Protein AF-A0A1B7P3Y1-F1 (afdb_monomer_lite)

InterPro domains:
  IPR005645 Serine hydrolase domain [PF03959] (31-115)
  IPR029058 Alpha/Beta hydrolase fold [G3DSA:3.40.50.1820] (15-129)
  IPR029058 Alpha/Beta hydrolase fold [SSF53474] (32-112)
  IPR050593 Lovastatin nonaketide synthase thioesterase [PTHR48070] (32-126)

Radius of gyration: 25.92 Å; chains: 1; bounding box: 37×66×107 Å

Foldseek 3Di:
DDDDDDDDDPPDDPPPPPLQADDDDPVCPPPDDDDDLAEEAELDFQDDDNRRCCVQVVQQAAHHYQYEYEPAAPPRDPVRSVVNCVSHPDRCVVVVSYHYDPDYRDDDPDPVVVVSVVVVVVVSVVVVVVVVCVPDHPDPPVPPPDDD

Organism: NCBI:txid1955775

Sequence (148 aa):
MPSSDSGTAVNVGALEPEVTGIPFPTSFKNLTHPPFKFAICYSGFIAPGVRYRAFYERPRIQTPVLHVLGSLDAIVEEERSRVLIGACEGNAEKEGKVIWHPGGHFLPSQRPYLDGAIRFVKECLERVGKSSRNGPVEEKVEDMEMPF

pLDDT: mean 82.13, std 18.96, range [37.16, 97.94]

Secondary structure (DSSP, 8-state):
---------------------PPPPGGGTT---PPPS-EEEES--PPSSGGGGGGTSSS-B-S-EEEEEETT-SSS-HHHHHHHHHHBSS-TTTTT-EEEES-SSS---SHHHHHHHHHHHHHHHHHHHHHHHTSS----GGG-----

Structure (mmCIF, N/CA/C/O backbone):
data_AF-A0A1B7P3Y1-F1
#
_entry.id   AF-A0A1B7P3Y1-F1
#
loop_
_atom_site.group_PDB
_atom_site.id
_atom_site.type_symbol
_atom_site.label_atom_id
_atom_site.label_alt_id
_atom_site.label_comp_id
_atom_site.label_asym_id
_atom_site.label_entity_id
_atom_site.label_seq_id
_atom_site.pdbx_PDB_ins_code
_atom_site.Cartn_x
_atom_site.Cartn_y
_atom_site.Cartn_z
_atom_site.occupancy
_atom_site.B_iso_or_equiv
_atom_site.auth_seq_id
_atom_site.auth_comp_id
_atom_site.auth_asym_id
_atom_site.auth_atom_id
_atom_site.pdbx_PDB_model_num
ATOM 1 N N . MET A 1 1 ? -7.759 -54.801 -55.439 1.00 42.56 1 MET A N 1
ATOM 2 C CA . MET A 1 1 ? -6.780 -54.247 -54.482 1.00 42.56 1 MET A CA 1
ATOM 3 C C . MET A 1 1 ? -7.514 -53.222 -53.630 1.00 42.56 1 MET A C 1
ATOM 5 O O . MET A 1 1 ? -7.829 -52.164 -54.159 1.00 42.56 1 MET A O 1
ATOM 9 N N . PRO A 1 2 ? -7.913 -53.559 -52.394 1.00 41.94 2 PRO A N 1
ATOM 10 C CA . PRO A 1 2 ? -8.583 -52.629 -51.497 1.00 41.94 2 PRO A CA 1
ATOM 11 C C . PRO A 1 2 ? -7.523 -51.821 -50.740 1.00 41.94 2 PRO A C 1
ATOM 13 O O . PRO A 1 2 ? -6.667 -52.400 -50.078 1.00 41.94 2 PRO A O 1
ATOM 16 N N . SER A 1 3 ? -7.560 -50.497 -50.841 1.00 47.16 3 SER A N 1
ATOM 17 C CA . SER A 1 3 ? -6.806 -49.616 -49.950 1.00 47.16 3 SER A CA 1
ATOM 18 C C . SER A 1 3 ? -7.733 -49.176 -48.824 1.00 47.16 3 SER A C 1
ATOM 20 O O . SER A 1 3 ? -8.593 -48.313 -48.997 1.00 47.16 3 SER A O 1
ATOM 22 N N . SER A 1 4 ? -7.572 -49.854 -47.694 1.00 50.41 4 SER A N 1
ATOM 23 C CA . SER A 1 4 ? -7.981 -49.417 -46.369 1.00 50.41 4 SER A CA 1
ATOM 24 C C . SER A 1 4 ? -7.369 -48.058 -46.046 1.00 50.41 4 SER A C 1
ATOM 26 O O . SER A 1 4 ? -6.150 -47.926 -46.134 1.00 50.41 4 SER A O 1
ATOM 28 N N . ASP A 1 5 ? -8.175 -47.113 -45.572 1.00 44.72 5 ASP A N 1
ATOM 29 C CA . ASP A 1 5 ? -7.672 -46.196 -44.555 1.00 44.72 5 ASP A CA 1
ATOM 30 C C . ASP A 1 5 ? -8.778 -45.842 -43.556 1.00 44.72 5 ASP A C 1
ATOM 32 O O . ASP A 1 5 ? -9.700 -45.068 -43.811 1.00 44.72 5 ASP A O 1
ATOM 36 N N . SER A 1 6 ? -8.712 -46.528 -42.420 1.00 48.53 6 SER A N 1
ATOM 37 C CA . SER A 1 6 ? -9.434 -46.221 -41.196 1.00 48.53 6 SER A CA 1
ATOM 38 C C . SER A 1 6 ? -8.594 -45.216 -40.409 1.00 48.53 6 SER A C 1
ATOM 40 O O . SER A 1 6 ? -7.599 -45.599 -39.798 1.00 48.53 6 SER A O 1
ATOM 42 N N . GLY A 1 7 ? -8.991 -43.943 -40.419 1.00 37.16 7 GLY A N 1
ATOM 43 C CA . GLY A 1 7 ? -8.274 -42.854 -39.752 1.00 37.16 7 GLY A CA 1
ATOM 44 C C . GLY A 1 7 ? -9.152 -42.083 -38.770 1.00 37.16 7 GLY A C 1
ATOM 45 O O . GLY A 1 7 ? -9.694 -41.038 -39.101 1.00 37.16 7 GLY A O 1
ATOM 46 N N . THR A 1 8 ? -9.309 -42.659 -37.581 1.00 41.12 8 THR A N 1
ATOM 47 C CA . THR A 1 8 ? -9.456 -42.048 -36.247 1.00 41.12 8 THR A CA 1
ATOM 48 C C . THR A 1 8 ? -9.943 -40.592 -36.139 1.00 41.12 8 THR A C 1
ATOM 50 O O . THR A 1 8 ? -9.209 -39.639 -36.392 1.00 41.12 8 THR A O 1
ATOM 53 N N . ALA A 1 9 ? -11.146 -40.426 -35.579 1.00 45.50 9 ALA A N 1
ATOM 54 C CA . ALA A 1 9 ? -11.597 -39.179 -34.970 1.00 45.50 9 ALA A CA 1
ATOM 55 C C . ALA A 1 9 ? -10.711 -38.829 -33.758 1.00 45.50 9 ALA A C 1
ATOM 57 O O . ALA A 1 9 ? -10.771 -39.488 -32.719 1.00 45.50 9 ALA A O 1
ATOM 58 N N . VAL A 1 10 ? -9.896 -37.782 -33.878 1.00 41.00 10 VAL A N 1
ATOM 59 C CA . VAL A 1 10 ? -9.217 -37.158 -32.735 1.00 41.00 10 VAL A CA 1
ATOM 60 C C . VAL A 1 10 ? -10.204 -36.252 -32.010 1.00 41.00 10 VAL A C 1
ATOM 62 O O . VAL A 1 10 ? -10.413 -35.096 -32.361 1.00 41.00 10 VAL A O 1
ATOM 65 N N . ASN A 1 11 ? -10.836 -36.815 -30.986 1.00 51.59 11 ASN A N 1
ATOM 66 C CA . ASN A 1 11 ? -11.577 -36.069 -29.984 1.00 51.59 11 ASN A CA 1
ATOM 67 C C . ASN A 1 11 ? -10.593 -35.708 -28.863 1.00 51.59 11 ASN A C 1
ATOM 69 O O . ASN A 1 11 ? -10.367 -36.497 -27.950 1.00 51.59 11 ASN A O 1
ATOM 73 N N . VAL A 1 12 ? -9.936 -34.555 -28.978 1.00 48.75 12 VAL A N 1
ATOM 74 C CA . VAL A 1 12 ? -9.051 -34.015 -27.934 1.00 48.75 12 VAL A CA 1
ATOM 75 C C . VAL A 1 12 ? -9.223 -32.507 -27.866 1.00 48.75 12 VAL A C 1
ATOM 77 O O . VAL A 1 12 ? -8.440 -31.718 -28.378 1.00 48.75 12 VAL A O 1
ATOM 80 N N . GLY A 1 13 ? -10.303 -32.130 -27.201 1.00 38.19 13 GLY A N 1
ATOM 81 C CA . GLY A 1 13 ? -10.434 -30.856 -26.523 1.00 38.19 13 GLY A CA 1
ATOM 82 C C . GLY A 1 13 ? -11.013 -31.150 -25.152 1.00 38.19 13 GLY A C 1
ATOM 83 O O . GLY A 1 13 ? -12.161 -30.809 -24.887 1.00 38.19 13 GLY A O 1
ATOM 84 N N . ALA A 1 14 ? -10.264 -31.871 -24.310 1.00 45.38 14 ALA A N 1
ATOM 85 C CA . ALA A 1 14 ? -10.535 -31.828 -22.883 1.00 45.38 14 ALA A CA 1
ATOM 86 C C . ALA A 1 14 ? -10.429 -30.351 -22.503 1.00 45.38 14 ALA A C 1
ATOM 88 O O . ALA A 1 14 ? -9.347 -29.772 -22.574 1.00 45.38 14 ALA A O 1
ATOM 89 N N . LEU A 1 15 ? -11.578 -29.728 -22.241 1.00 48.47 15 LEU A N 1
ATOM 90 C CA . LEU A 1 15 ? -11.654 -28.395 -21.674 1.00 48.47 15 LEU A CA 1
ATOM 91 C C . LEU A 1 15 ? -10.836 -28.455 -20.387 1.00 48.47 15 LEU A C 1
ATOM 93 O O . LEU A 1 15 ? -11.277 -29.050 -19.402 1.00 48.47 15 LEU A O 1
ATOM 97 N N . GLU A 1 16 ? -9.618 -27.912 -20.439 1.00 50.66 16 GLU A N 1
ATOM 98 C CA . GLU A 1 16 ? -8.855 -27.536 -19.255 1.00 50.66 16 GLU A CA 1
ATOM 99 C C . GLU A 1 16 ? -9.860 -26.900 -18.292 1.00 50.66 16 GLU A C 1
ATOM 101 O O . GLU A 1 16 ? -10.604 -26.008 -18.723 1.00 50.66 16 GLU A O 1
ATOM 106 N N . PRO A 1 17 ? -9.984 -27.391 -17.047 1.00 54.56 17 PRO A N 1
ATOM 107 C CA . PRO A 1 17 ? -10.986 -26.866 -16.139 1.00 54.56 17 PRO A CA 1
ATOM 108 C C . PRO A 1 17 ? -10.736 -25.367 -16.033 1.00 54.56 17 PRO A C 1
ATOM 110 O O . PRO A 1 17 ? -9.652 -24.959 -15.611 1.00 54.56 17 PRO A O 1
ATOM 113 N N . GLU A 1 18 ? -11.704 -24.553 -16.470 1.00 60.28 18 GLU A N 1
ATOM 114 C CA . GLU A 1 18 ? -11.620 -23.106 -16.321 1.00 60.28 18 GLU A CA 1
ATOM 115 C C . GLU A 1 18 ? -11.296 -22.837 -14.854 1.00 60.28 18 GLU A C 1
ATOM 117 O O . GLU A 1 18 ? -12.076 -23.170 -13.963 1.00 60.28 18 GLU A O 1
ATOM 122 N N . VAL A 1 19 ? -10.089 -22.344 -14.572 1.00 59.81 19 VAL A N 1
ATOM 123 C CA . VAL A 1 19 ? -9.631 -22.194 -13.192 1.00 59.81 19 VAL A CA 1
ATOM 124 C C . VAL A 1 19 ? -10.421 -21.044 -12.570 1.00 59.81 19 VAL A C 1
ATOM 126 O O . VAL A 1 19 ? -10.047 -19.878 -12.688 1.00 59.81 19 VAL A O 1
ATOM 129 N N . THR A 1 20 ? -11.522 -21.373 -11.892 1.00 72.94 20 THR A N 1
ATOM 130 C CA . THR A 1 20 ? -12.504 -20.431 -11.328 1.00 72.94 20 THR A CA 1
ATOM 131 C C . THR A 1 20 ? -12.053 -19.754 -10.024 1.00 72.94 20 THR A C 1
ATOM 133 O O . THR A 1 20 ? -12.885 -19.381 -9.200 1.00 72.94 20 THR A O 1
ATOM 136 N N . GLY A 1 21 ? -10.749 -19.575 -9.795 1.00 82.69 21 GLY A N 1
ATOM 137 C CA . GLY A 1 21 ? -10.226 -19.011 -8.542 1.00 82.69 21 GLY A CA 1
ATOM 138 C C . GLY A 1 21 ? -9.548 -20.027 -7.626 1.00 82.69 21 GLY A C 1
ATOM 139 O O . GLY A 1 21 ? -9.539 -21.230 -7.880 1.00 82.69 21 GLY A O 1
ATOM 140 N N . ILE A 1 22 ? -8.955 -19.531 -6.540 1.00 87.50 22 ILE A N 1
ATOM 141 C CA . ILE A 1 22 ? -8.476 -20.373 -5.439 1.00 87.50 22 ILE A CA 1
ATOM 142 C C . ILE A 1 22 ? -9.673 -20.694 -4.527 1.00 87.50 22 ILE A C 1
ATOM 144 O O . ILE A 1 22 ? -10.295 -19.761 -4.015 1.00 87.50 22 ILE A O 1
ATOM 148 N N . PRO A 1 23 ? -10.021 -21.979 -4.313 1.00 88.00 23 PRO A N 1
ATOM 149 C CA . PRO A 1 23 ? -11.127 -22.343 -3.435 1.00 88.00 23 PRO A CA 1
ATOM 150 C C . PRO A 1 23 ? -10.806 -21.978 -1.983 1.00 88.00 23 PRO A C 1
ATOM 152 O O . PRO A 1 23 ? -9.650 -22.019 -1.557 1.00 88.00 23 PRO A O 1
ATOM 155 N N . PHE A 1 24 ? -11.841 -21.654 -1.207 1.00 86.81 24 PHE A N 1
ATOM 156 C CA . PHE A 1 24 ? -11.677 -21.320 0.205 1.00 86.81 24 PHE A CA 1
ATOM 157 C C . PHE A 1 24 ? -11.064 -22.509 0.979 1.00 86.81 24 PHE A C 1
ATOM 159 O O . PHE A 1 24 ? -11.647 -23.601 0.958 1.00 86.81 24 PHE A O 1
ATOM 166 N N . PRO A 1 25 ? -9.919 -22.333 1.670 1.00 90.19 25 PRO A N 1
ATOM 167 C CA . PRO A 1 25 ? -9.264 -23.421 2.391 1.00 90.19 25 PRO A CA 1
ATOM 168 C C . PRO A 1 25 ? -10.170 -24.019 3.469 1.00 90.19 25 PRO A C 1
ATOM 170 O O . PRO A 1 25 ? -10.725 -23.309 4.307 1.00 90.19 25 PRO A O 1
ATOM 173 N N . THR A 1 26 ? -10.295 -25.347 3.502 1.00 93.19 26 THR A N 1
ATOM 174 C CA . THR A 1 26 ? -11.116 -26.040 4.512 1.00 93.19 26 THR A CA 1
ATOM 175 C C . THR A 1 26 ? -10.626 -25.790 5.935 1.00 93.19 26 THR A C 1
ATOM 177 O O . THR A 1 26 ? -11.448 -25.697 6.844 1.00 93.19 26 THR A O 1
ATOM 180 N N . SER A 1 27 ? -9.317 -25.596 6.118 1.00 91.88 27 SER A N 1
ATOM 181 C CA . SER A 1 27 ? -8.695 -25.228 7.395 1.00 91.88 27 SER A CA 1
ATOM 182 C C . SER A 1 27 ? -9.189 -23.891 7.957 1.00 91.88 27 SER A C 1
ATOM 184 O O . SER A 1 27 ? -9.088 -23.674 9.160 1.00 91.88 27 SER A O 1
ATOM 186 N N . PHE A 1 28 ? -9.746 -23.002 7.127 1.00 89.88 28 PHE A N 1
ATOM 187 C CA . PHE A 1 28 ? -10.224 -21.684 7.555 1.00 89.88 28 PHE A CA 1
ATOM 188 C C . PHE A 1 28 ? -11.718 -21.666 7.900 1.00 89.88 28 PHE A C 1
ATOM 190 O O . PHE A 1 28 ? -12.202 -20.667 8.421 1.00 89.88 28 PHE A O 1
ATOM 197 N N . LYS A 1 29 ? -12.467 -22.755 7.658 1.00 89.75 29 LYS A N 1
ATOM 198 C CA . LYS A 1 29 ? -13.931 -22.786 7.867 1.00 89.75 29 LYS A CA 1
ATOM 199 C C . LYS A 1 29 ? -14.351 -22.502 9.309 1.00 89.75 29 LYS A C 1
ATOM 201 O O . LYS A 1 29 ? -15.393 -21.898 9.522 1.00 89.75 29 LYS A O 1
ATOM 206 N N . ASN A 1 30 ? -13.532 -22.923 10.269 1.00 91.44 30 ASN A N 1
ATOM 207 C CA . ASN A 1 30 ? -13.788 -22.748 11.700 1.00 91.44 30 ASN A CA 1
ATOM 208 C C . ASN A 1 30 ? -12.861 -21.696 12.330 1.00 91.44 30 ASN A C 1
ATOM 210 O O . ASN A 1 30 ? -12.775 -21.605 13.553 1.00 91.44 30 ASN A O 1
ATOM 214 N N . LEU A 1 31 ? -12.123 -20.939 11.510 1.00 90.00 31 LEU A N 1
ATOM 215 C CA . LEU A 1 31 ? -11.238 -19.891 11.993 1.00 90.00 31 LEU A CA 1
ATOM 216 C C . LEU A 1 31 ? -12.031 -18.591 12.130 1.00 90.00 31 LEU A C 1
ATOM 218 O O . LEU A 1 31 ? -12.353 -17.939 11.139 1.00 90.00 31 LEU A O 1
ATOM 222 N N . THR A 1 32 ? -12.303 -18.192 13.367 1.00 88.50 32 THR A N 1
ATOM 223 C CA . THR A 1 32 ? -12.904 -16.889 13.655 1.00 88.50 32 THR A CA 1
ATOM 224 C C . THR A 1 32 ? -11.791 -15.886 13.927 1.00 88.50 32 THR A C 1
ATOM 226 O O . THR A 1 32 ? -11.197 -15.885 15.002 1.00 88.50 32 THR A O 1
ATOM 229 N N . HIS A 1 33 ? -11.494 -15.031 12.950 1.00 86.00 33 HIS A N 1
ATOM 230 C CA . HIS A 1 33 ? -10.540 -13.934 13.099 1.00 86.00 33 HIS A CA 1
ATOM 231 C C . HIS A 1 33 ? -11.218 -12.608 12.715 1.00 86.00 33 HIS A C 1
ATOM 233 O O . HIS A 1 33 ? -11.842 -12.544 11.652 1.00 86.00 33 HIS A O 1
ATOM 239 N N . PRO A 1 34 ? -11.127 -11.549 13.542 1.00 90.19 34 PRO A N 1
ATOM 240 C CA . PRO A 1 34 ? -11.696 -10.249 13.196 1.00 90.19 34 PRO A CA 1
ATOM 241 C C . PRO A 1 34 ? -10.950 -9.614 12.006 1.00 90.19 34 PRO A C 1
ATOM 243 O O . PRO A 1 34 ? -9.794 -9.951 11.753 1.00 90.19 34 PRO A O 1
ATOM 246 N N . PRO A 1 35 ? -11.546 -8.666 11.267 1.00 90.88 35 PRO A N 1
ATOM 247 C CA . PRO A 1 35 ? -10.821 -7.938 10.229 1.00 90.88 35 PRO A CA 1
ATOM 248 C C . PRO A 1 35 ? -9.556 -7.258 10.773 1.00 90.88 35 PRO A C 1
ATOM 250 O O . PRO A 1 35 ? -9.536 -6.758 11.902 1.00 90.88 35 PRO A O 1
ATOM 253 N N . PHE 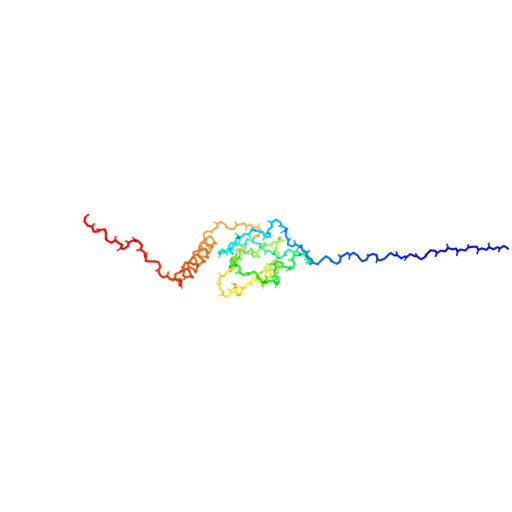A 1 36 ? -8.501 -7.195 9.958 1.00 94.00 36 PHE A N 1
ATOM 254 C CA . PHE A 1 36 ? -7.318 -6.413 10.310 1.00 94.00 36 PHE A CA 1
ATOM 255 C C . PHE A 1 36 ? -7.679 -4.935 10.457 1.00 94.00 36 PHE A C 1
ATOM 257 O O . PHE A 1 36 ? -8.456 -4.389 9.672 1.00 94.00 36 PHE A O 1
ATOM 264 N N . LYS A 1 37 ? -7.069 -4.279 11.449 1.00 94.81 37 LYS A N 1
ATOM 265 C CA . LYS A 1 37 ? -7.281 -2.849 11.716 1.00 94.81 37 LYS A CA 1
ATOM 266 C C . LYS A 1 37 ? -6.716 -1.967 10.600 1.00 94.81 37 LYS A C 1
ATOM 268 O O . LYS A 1 37 ? -7.282 -0.918 10.314 1.00 94.81 37 LYS A O 1
ATOM 273 N N . PHE A 1 38 ? -5.597 -2.382 10.007 1.00 96.56 38 PHE A N 1
ATOM 274 C CA . PHE A 1 38 ? -4.931 -1.705 8.900 1.00 96.56 38 PHE A CA 1
ATOM 275 C C . PHE A 1 38 ? -3.929 -2.646 8.212 1.00 96.56 38 PHE A C 1
ATOM 277 O O . PHE A 1 38 ? -3.573 -3.689 8.762 1.00 96.56 38 PHE A O 1
ATOM 284 N N . ALA A 1 39 ? -3.435 -2.237 7.046 1.00 97.31 39 ALA A N 1
ATOM 285 C CA . ALA A 1 39 ? -2.274 -2.806 6.374 1.00 97.31 39 ALA A CA 1
ATOM 286 C C . ALA A 1 39 ? -1.386 -1.685 5.808 1.00 97.31 39 ALA A C 1
ATOM 288 O O . ALA A 1 39 ? -1.872 -0.607 5.467 1.00 97.31 39 ALA A O 1
ATOM 289 N N . ILE A 1 40 ? -0.082 -1.937 5.701 1.00 97.38 40 ILE A N 1
ATOM 290 C CA . ILE A 1 40 ? 0.861 -1.057 5.000 1.00 97.38 40 ILE A CA 1
ATOM 291 C C . ILE A 1 40 ? 1.494 -1.875 3.881 1.00 97.38 40 ILE A C 1
ATOM 293 O O . ILE A 1 40 ? 2.114 -2.906 4.136 1.00 97.38 40 ILE A O 1
ATOM 297 N N . CYS A 1 41 ? 1.319 -1.422 2.646 1.00 96.69 41 CYS A N 1
ATOM 298 C CA . CYS A 1 41 ? 1.804 -2.088 1.447 1.00 96.69 41 CYS A CA 1
ATOM 299 C C . CYS A 1 41 ? 2.930 -1.265 0.819 1.00 96.69 41 CYS A C 1
ATOM 301 O O . CYS A 1 41 ? 2.682 -0.214 0.230 1.00 96.69 41 CYS A O 1
ATOM 303 N N . TYR A 1 42 ? 4.158 -1.770 0.920 1.00 96.69 42 TYR A N 1
ATOM 304 C CA . TYR A 1 42 ? 5.326 -1.230 0.223 1.00 96.69 42 TYR A CA 1
ATOM 305 C C . TYR A 1 42 ? 5.431 -1.874 -1.160 1.00 96.69 42 TYR A C 1
ATOM 307 O O . TYR A 1 42 ? 5.428 -3.102 -1.245 1.00 96.69 42 TYR A O 1
ATOM 315 N N . SER A 1 43 ? 5.483 -1.064 -2.221 1.00 95.62 43 SER A N 1
ATOM 316 C CA . SER A 1 43 ? 5.563 -1.526 -3.621 1.00 95.62 43 SER A CA 1
ATOM 317 C C . SER A 1 43 ? 4.560 -2.647 -3.962 1.00 95.62 43 SER A C 1
ATOM 319 O O . SER A 1 43 ? 4.887 -3.634 -4.622 1.00 95.62 43 SER A O 1
ATOM 321 N N . GLY A 1 44 ? 3.329 -2.534 -3.451 1.00 95.44 44 GLY A N 1
ATOM 322 C CA . GLY A 1 44 ? 2.298 -3.560 -3.607 1.00 95.44 44 GLY A CA 1
ATOM 323 C C . GLY A 1 44 ? 1.630 -3.533 -4.983 1.00 95.44 44 GLY A C 1
ATOM 324 O O . GLY A 1 44 ? 1.356 -2.466 -5.519 1.00 95.44 44 GLY A O 1
ATOM 325 N N . PHE A 1 45 ? 1.280 -4.707 -5.514 1.00 95.94 45 PHE A N 1
ATOM 326 C CA . PHE A 1 45 ? 0.547 -4.870 -6.774 1.00 95.94 45 PHE A CA 1
ATOM 327 C C . PHE A 1 45 ? -0.461 -6.030 -6.699 1.00 95.94 45 PHE A C 1
ATOM 329 O O . PHE A 1 45 ? -0.379 -6.884 -5.815 1.00 95.94 45 PHE A O 1
ATOM 336 N N . ILE A 1 46 ? -1.404 -6.089 -7.647 1.00 94.81 46 ILE A N 1
ATOM 337 C CA . ILE A 1 46 ? -2.317 -7.234 -7.794 1.00 94.81 46 ILE A CA 1
ATOM 338 C C . ILE A 1 46 ? -1.593 -8.402 -8.466 1.00 94.81 46 ILE A C 1
ATOM 340 O O . ILE A 1 46 ? -1.036 -8.254 -9.558 1.00 94.81 46 ILE A O 1
ATOM 344 N N . ALA A 1 47 ? -1.630 -9.578 -7.836 1.00 92.81 47 ALA A N 1
ATOM 345 C CA . ALA A 1 47 ? -1.072 -10.795 -8.415 1.00 92.81 47 ALA A CA 1
ATOM 346 C C . ALA A 1 47 ? -1.734 -11.118 -9.776 1.00 92.81 47 ALA A C 1
ATOM 348 O O . ALA A 1 47 ? -2.966 -11.138 -9.866 1.00 92.81 47 ALA A O 1
ATOM 349 N N . PRO A 1 48 ? -0.949 -11.375 -10.840 1.00 89.62 48 PRO A N 1
ATOM 350 C CA . PRO A 1 48 ? -1.498 -11.598 -12.172 1.00 89.62 48 PRO A CA 1
ATOM 351 C C . PRO A 1 48 ? -2.222 -12.947 -12.272 1.00 89.62 48 PRO A C 1
ATOM 353 O O . PRO A 1 48 ? -1.783 -13.953 -11.717 1.00 89.62 48 PRO A O 1
ATOM 356 N N . GLY A 1 49 ? -3.303 -12.979 -13.053 1.00 89.06 49 GLY A N 1
ATOM 357 C CA . GLY A 1 49 ? -4.048 -14.196 -13.383 1.00 89.06 49 GLY A CA 1
ATOM 358 C C . GLY A 1 49 ? -5.422 -14.292 -12.716 1.00 89.06 49 GLY A C 1
ATOM 359 O O . GLY A 1 49 ? -5.645 -13.811 -11.604 1.00 89.06 49 GLY A O 1
ATOM 360 N N . VAL A 1 50 ? -6.359 -14.958 -13.401 1.00 89.00 50 VAL A N 1
ATOM 361 C CA . VAL A 1 50 ? -7.772 -15.061 -12.983 1.00 89.00 50 VAL A CA 1
ATOM 362 C C . VAL A 1 50 ? -7.945 -15.676 -11.595 1.00 89.00 50 VAL A C 1
ATOM 364 O O . VAL A 1 50 ? -8.856 -15.304 -10.860 1.00 89.00 50 VAL A O 1
ATOM 367 N N . ARG A 1 51 ? -7.012 -16.547 -11.191 1.00 90.88 51 ARG A N 1
ATOM 368 C CA . ARG A 1 51 ? -7.067 -17.263 -9.915 1.00 90.88 51 ARG A CA 1
ATOM 369 C C . ARG A 1 51 ? -7.014 -16.361 -8.675 1.00 90.88 51 ARG A C 1
ATOM 371 O O . ARG A 1 51 ? -7.461 -16.787 -7.615 1.00 90.88 51 ARG A O 1
ATOM 378 N N . TYR A 1 52 ? -6.458 -15.151 -8.802 1.00 91.44 52 TYR A N 1
ATOM 379 C CA . TYR A 1 52 ? -6.276 -14.208 -7.692 1.00 91.44 52 TYR A CA 1
ATOM 380 C C . TYR A 1 52 ? -7.342 -13.110 -7.640 1.00 91.44 52 TYR A C 1
ATOM 382 O O . TYR A 1 52 ? -7.450 -12.429 -6.624 1.00 91.44 52 TYR A O 1
ATOM 390 N N . ARG A 1 53 ? -8.155 -12.943 -8.694 1.00 89.50 53 ARG A N 1
ATOM 391 C CA . ARG A 1 53 ? -9.155 -11.861 -8.801 1.00 89.50 53 ARG A CA 1
ATOM 392 C C . ARG A 1 53 ? -10.113 -11.803 -7.614 1.00 89.50 53 ARG A C 1
ATOM 394 O O . ARG A 1 53 ? -10.443 -10.718 -7.140 1.00 89.50 53 ARG A O 1
ATOM 401 N N . ALA A 1 54 ? -10.491 -12.968 -7.087 1.00 90.06 54 ALA A N 1
ATOM 402 C CA . ALA A 1 54 ? -11.382 -13.086 -5.937 1.00 90.06 54 ALA A CA 1
ATOM 403 C C . ALA A 1 54 ? -10.873 -12.350 -4.680 1.00 90.06 54 ALA A C 1
ATOM 405 O O . ALA A 1 54 ? -11.690 -11.926 -3.871 1.00 90.06 54 ALA A O 1
ATOM 406 N N . PHE A 1 55 ? -9.558 -12.148 -4.523 1.00 91.50 55 PHE A N 1
ATOM 407 C CA . PHE A 1 55 ? -8.995 -11.421 -3.377 1.00 91.50 55 PHE A CA 1
ATOM 408 C C . PHE A 1 55 ? -9.132 -9.895 -3.475 1.00 91.50 55 PHE A C 1
ATOM 410 O O . PHE A 1 55 ? -8.954 -9.213 -2.469 1.00 91.50 55 PHE A O 1
ATOM 417 N N . TYR A 1 56 ? -9.410 -9.358 -4.667 1.00 93.12 56 TYR A N 1
ATOM 418 C CA . TYR A 1 56 ? -9.330 -7.921 -4.946 1.00 93.12 56 TYR A CA 1
ATOM 419 C C . TYR A 1 56 ? -10.644 -7.321 -5.465 1.00 93.12 56 TYR A C 1
ATOM 421 O O . TYR A 1 56 ? -10.887 -6.132 -5.281 1.00 93.12 56 TYR A O 1
ATOM 429 N N . GLU A 1 57 ? -11.488 -8.111 -6.139 1.00 89.38 57 GLU A N 1
ATOM 430 C CA . GLU A 1 57 ? -12.657 -7.582 -6.854 1.00 89.38 57 GLU A CA 1
ATOM 431 C C . GLU A 1 57 ? -13.953 -7.595 -6.030 1.00 89.38 57 GLU A C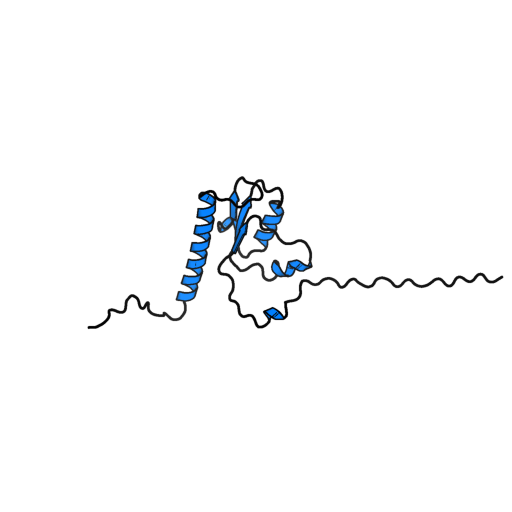 1
ATOM 433 O O . GLU A 1 57 ? -14.720 -6.630 -6.089 1.00 89.38 57 GLU A O 1
ATOM 438 N N . ARG A 1 58 ? -14.254 -8.692 -5.313 1.00 86.75 58 ARG A N 1
ATOM 439 C CA . ARG A 1 58 ? -15.560 -8.898 -4.655 1.00 86.75 58 ARG A CA 1
ATOM 440 C C . ARG A 1 58 ? -15.457 -9.692 -3.338 1.00 86.75 58 ARG A C 1
ATOM 442 O O . ARG A 1 58 ? -15.378 -10.917 -3.391 1.00 86.75 58 ARG A O 1
ATOM 449 N N . PRO A 1 59 ? -15.582 -9.030 -2.173 1.00 90.19 59 PRO A N 1
ATOM 450 C CA . PRO A 1 59 ? -15.556 -7.576 -2.002 1.00 90.19 59 PRO A CA 1
ATOM 451 C C . PRO A 1 59 ? -14.169 -7.001 -2.326 1.00 90.19 59 PRO A C 1
ATOM 453 O O . PRO A 1 59 ? -13.175 -7.726 -2.348 1.00 90.19 59 PRO A O 1
ATOM 456 N N . ARG A 1 60 ? -14.110 -5.685 -2.545 1.00 94.00 60 ARG A N 1
ATOM 457 C CA . ARG A 1 60 ? -12.846 -4.937 -2.516 1.00 94.00 60 ARG A CA 1
ATOM 458 C C . ARG A 1 60 ? -12.167 -5.078 -1.155 1.00 94.00 60 ARG A C 1
ATOM 460 O O . ARG A 1 60 ? -12.804 -5.468 -0.171 1.00 94.00 60 ARG A O 1
ATOM 467 N N . ILE A 1 61 ? -10.882 -4.737 -1.082 1.00 95.12 61 ILE A N 1
ATOM 468 C CA . ILE A 1 61 ? -10.133 -4.768 0.176 1.00 95.12 61 ILE A CA 1
ATOM 469 C C . ILE A 1 61 ? -10.730 -3.727 1.131 1.00 95.12 61 ILE A C 1
ATOM 471 O O . ILE A 1 61 ? -10.564 -2.525 0.941 1.00 95.12 61 ILE A O 1
ATOM 475 N N . GLN A 1 62 ? -11.416 -4.217 2.166 1.00 94.75 62 GLN A N 1
ATOM 476 C CA . GLN A 1 62 ? -12.083 -3.381 3.171 1.00 94.75 62 GLN A CA 1
ATOM 477 C C . GLN A 1 62 ? -11.145 -2.904 4.282 1.00 94.75 62 GLN A C 1
ATOM 479 O O . GLN A 1 62 ? -11.404 -1.899 4.943 1.00 94.75 62 GLN A O 1
ATOM 484 N N . THR A 1 63 ? -10.055 -3.633 4.521 1.00 95.56 63 THR A N 1
ATOM 485 C CA . THR A 1 63 ? -9.037 -3.217 5.486 1.00 95.56 63 THR A CA 1
ATOM 486 C C . THR A 1 63 ? -8.394 -1.914 5.006 1.00 95.56 63 THR A C 1
ATOM 488 O O . THR A 1 63 ? -7.960 -1.858 3.858 1.00 95.56 63 THR A O 1
ATOM 491 N N . PRO A 1 64 ? -8.276 -0.874 5.853 1.00 95.75 64 PRO A N 1
ATOM 492 C CA . PRO A 1 64 ? -7.558 0.340 5.487 1.00 95.75 64 PRO A CA 1
ATOM 493 C C . PRO A 1 64 ? -6.115 0.019 5.090 1.00 95.75 64 PRO A C 1
ATOM 495 O O . PRO A 1 64 ? -5.371 -0.548 5.891 1.00 95.75 64 PRO A O 1
ATOM 498 N N . VAL A 1 65 ? -5.710 0.407 3.881 1.00 97.50 65 VAL A N 1
ATOM 499 C CA . VAL A 1 65 ? -4.349 0.187 3.374 1.00 97.50 65 VAL A CA 1
ATOM 500 C C . VAL A 1 65 ? -3.641 1.521 3.162 1.00 97.50 65 VAL A C 1
ATOM 502 O O . VAL A 1 65 ? -4.203 2.426 2.549 1.00 97.50 65 VAL A O 1
ATOM 505 N N . LEU A 1 66 ? -2.409 1.634 3.658 1.00 97.94 66 LEU A N 1
ATOM 506 C CA . LEU A 1 66 ? -1.458 2.675 3.271 1.00 97.94 66 LEU A CA 1
ATOM 507 C C . LEU A 1 66 ? -0.539 2.126 2.183 1.00 97.94 66 LEU A C 1
ATOM 509 O O . LEU A 1 66 ? 0.137 1.121 2.398 1.00 97.94 66 LEU A O 1
ATOM 513 N N . HIS A 1 67 ? -0.482 2.802 1.044 1.00 97.75 67 HIS A N 1
ATOM 514 C CA . HIS A 1 67 ? 0.399 2.448 -0.061 1.00 97.75 67 HIS A CA 1
ATOM 515 C C . HIS A 1 67 ? 1.669 3.294 0.008 1.00 97.75 67 HIS A C 1
ATOM 517 O O . HIS A 1 67 ? 1.594 4.520 0.019 1.00 97.75 67 HIS A O 1
ATOM 523 N N . VAL A 1 68 ? 2.833 2.654 0.050 1.00 97.06 68 VAL A N 1
ATOM 524 C CA . VAL A 1 68 ? 4.135 3.327 -0.001 1.00 97.06 68 VAL A CA 1
ATOM 525 C C . VAL A 1 68 ? 4.822 2.918 -1.294 1.00 97.06 68 VAL A C 1
ATOM 527 O O . VAL A 1 68 ? 5.135 1.742 -1.478 1.00 97.06 68 VAL A O 1
ATOM 530 N N . LEU A 1 69 ? 5.003 3.877 -2.199 1.00 96.88 69 LEU A N 1
ATOM 531 C CA . LEU A 1 69 ? 5.393 3.639 -3.585 1.00 96.88 69 LEU A CA 1
ATOM 532 C C . LEU A 1 69 ? 6.649 4.435 -3.953 1.00 96.88 69 LEU A C 1
ATOM 534 O O . LEU A 1 69 ? 6.786 5.613 -3.606 1.00 96.88 69 LEU A O 1
ATOM 538 N N . GLY A 1 70 ? 7.555 3.784 -4.678 1.00 96.06 70 GLY A N 1
ATOM 539 C CA . GLY A 1 70 ? 8.751 4.408 -5.229 1.00 96.06 70 GLY A CA 1
ATOM 540 C C . GLY A 1 70 ? 8.472 5.004 -6.603 1.00 96.06 70 GLY A C 1
ATOM 541 O O . GLY A 1 70 ? 8.042 4.295 -7.508 1.00 96.06 70 GLY A O 1
ATOM 542 N N . SER A 1 71 ? 8.748 6.294 -6.793 1.00 94.12 71 SER A N 1
ATOM 543 C CA . SER A 1 71 ? 8.583 6.963 -8.093 1.00 94.12 71 SER A CA 1
ATOM 544 C C . SER A 1 71 ? 9.572 6.476 -9.161 1.00 94.12 71 SER A C 1
ATOM 546 O O . SER A 1 71 ? 9.378 6.756 -10.338 1.00 94.12 71 SER A O 1
ATOM 548 N N . LEU A 1 72 ? 10.637 5.771 -8.763 1.00 94.69 72 LEU A N 1
ATOM 549 C CA . LEU A 1 72 ? 11.638 5.177 -9.656 1.00 94.69 72 LEU A CA 1
ATOM 550 C C . LEU A 1 72 ? 11.650 3.639 -9.555 1.00 94.69 72 LEU A C 1
ATOM 552 O O . LEU A 1 72 ? 12.674 3.007 -9.824 1.00 94.69 72 LEU A O 1
ATOM 556 N N . ASP A 1 73 ? 10.557 3.020 -9.091 1.00 94.56 73 ASP A N 1
ATOM 557 C CA . ASP A 1 73 ? 10.455 1.562 -8.966 1.00 94.56 73 ASP A CA 1
ATOM 558 C C . ASP A 1 73 ? 10.386 0.901 -10.354 1.00 94.56 73 ASP A C 1
ATOM 560 O O . ASP A 1 73 ? 9.396 1.011 -11.073 1.00 94.56 73 ASP A O 1
ATOM 564 N N . ALA A 1 74 ? 11.469 0.218 -10.731 1.00 93.00 74 ALA A N 1
ATOM 565 C CA . ALA A 1 74 ? 11.587 -0.494 -12.002 1.00 93.00 74 ALA A CA 1
ATOM 566 C C . ALA A 1 74 ? 11.109 -1.959 -11.936 1.00 93.00 74 ALA A C 1
ATOM 568 O O . ALA A 1 74 ? 11.093 -2.641 -12.958 1.00 93.00 74 ALA A O 1
ATOM 569 N N . ILE A 1 75 ? 10.768 -2.473 -10.748 1.00 93.88 75 ILE A N 1
ATOM 570 C CA . ILE A 1 75 ? 10.307 -3.858 -10.556 1.00 93.88 75 ILE A CA 1
ATOM 571 C C . ILE A 1 75 ? 8.780 -3.898 -10.562 1.00 93.88 75 ILE A C 1
ATOM 573 O O . ILE A 1 75 ? 8.158 -4.758 -11.195 1.00 93.88 75 ILE A O 1
ATOM 577 N N . VAL A 1 76 ? 8.170 -2.959 -9.844 1.00 93.25 76 VAL A N 1
ATOM 578 C CA . VAL A 1 76 ? 6.724 -2.792 -9.780 1.00 93.25 76 VAL A CA 1
ATOM 579 C C . VAL A 1 76 ? 6.387 -1.423 -10.338 1.00 93.25 76 VAL A C 1
ATOM 581 O O . VAL A 1 76 ? 6.387 -0.427 -9.623 1.00 93.25 76 VAL A O 1
ATOM 584 N N . GLU A 1 77 ? 6.073 -1.402 -11.631 1.00 91.69 77 GLU A N 1
ATOM 585 C CA . GLU A 1 77 ? 5.645 -0.186 -12.314 1.00 91.69 77 GLU A CA 1
ATOM 586 C C . GLU A 1 77 ? 4.465 0.479 -11.593 1.00 91.69 77 GLU A C 1
ATOM 588 O O . GLU A 1 77 ? 3.568 -0.183 -11.051 1.00 91.69 77 GLU A O 1
ATOM 593 N N . GLU A 1 78 ? 4.447 1.811 -11.631 1.00 92.81 78 GLU A N 1
ATOM 594 C CA . GLU A 1 78 ? 3.428 2.640 -10.989 1.00 92.81 78 GLU A CA 1
ATOM 595 C C . GLU A 1 78 ? 2.001 2.207 -11.360 1.00 92.81 78 GLU A C 1
ATOM 597 O O . GLU A 1 78 ? 1.138 2.122 -10.485 1.00 92.81 78 GLU A O 1
ATOM 602 N N . GLU A 1 79 ? 1.750 1.868 -12.626 1.00 94.25 79 GLU A N 1
ATOM 603 C CA . GLU A 1 79 ? 0.429 1.440 -13.097 1.00 94.25 79 GLU A CA 1
ATOM 604 C C . GLU A 1 79 ? -0.079 0.206 -12.336 1.00 94.25 79 GLU A C 1
ATOM 606 O O . GLU A 1 79 ? -1.225 0.169 -11.884 1.00 94.25 79 GLU A O 1
ATOM 611 N N . ARG A 1 80 ? 0.794 -0.777 -12.088 1.00 95.12 80 ARG A N 1
ATOM 612 C CA . ARG A 1 80 ? 0.442 -2.003 -11.353 1.00 95.12 80 ARG A CA 1
ATOM 613 C C . ARG A 1 80 ? 0.095 -1.709 -9.897 1.00 95.12 80 ARG A C 1
ATOM 615 O O . ARG A 1 80 ? -0.811 -2.332 -9.337 1.00 95.12 80 ARG A O 1
ATOM 622 N N . SER A 1 81 ? 0.790 -0.745 -9.302 1.00 95.69 81 SER A N 1
ATOM 623 C CA . SER A 1 81 ? 0.508 -0.272 -7.947 1.00 95.69 81 SER A CA 1
ATOM 624 C C . SER A 1 81 ? -0.812 0.502 -7.882 1.00 95.69 81 SER A C 1
ATOM 626 O O . SER A 1 81 ? -1.612 0.291 -6.969 1.00 95.69 81 SER A O 1
ATOM 628 N N . ARG A 1 82 ? -1.100 1.343 -8.885 1.00 95.38 82 ARG A N 1
ATOM 629 C CA . ARG A 1 82 ? -2.376 2.071 -9.004 1.00 95.38 82 ARG A CA 1
ATOM 630 C C . ARG A 1 82 ? -3.570 1.135 -9.167 1.00 95.38 82 ARG A C 1
ATOM 632 O O . ARG A 1 82 ? -4.627 1.397 -8.595 1.00 95.38 82 ARG A O 1
ATOM 639 N N . VAL A 1 83 ? -3.403 0.020 -9.875 1.00 95.44 83 VAL A N 1
ATOM 640 C CA . VAL A 1 83 ? -4.435 -1.021 -9.970 1.00 95.44 83 VAL A CA 1
ATOM 641 C C . VAL A 1 83 ? -4.746 -1.621 -8.592 1.00 95.44 83 VAL A C 1
ATOM 643 O O . VAL A 1 83 ? -5.919 -1.784 -8.257 1.00 95.44 83 VAL A O 1
ATOM 646 N N . LEU A 1 84 ? -3.731 -1.877 -7.753 1.00 96.50 84 LEU A N 1
ATOM 647 C CA . LEU A 1 84 ? -3.959 -2.318 -6.370 1.00 96.50 84 LEU A CA 1
ATOM 648 C C . LEU A 1 84 ? -4.662 -1.243 -5.531 1.00 96.50 84 LEU A C 1
ATOM 650 O O . LEU A 1 84 ? -5.584 -1.576 -4.793 1.00 96.50 84 LEU A O 1
ATOM 654 N N . ILE A 1 85 ? -4.279 0.031 -5.668 1.00 96.38 85 ILE A N 1
ATOM 655 C CA . ILE A 1 85 ? -4.966 1.147 -4.996 1.00 96.38 85 ILE A CA 1
ATOM 656 C C . ILE A 1 85 ? -6.462 1.152 -5.343 1.00 96.38 85 ILE A C 1
ATOM 658 O O . ILE A 1 85 ? -7.299 1.309 -4.458 1.00 96.38 85 ILE A O 1
ATOM 662 N N . GLY A 1 86 ? -6.813 0.935 -6.614 1.00 95.12 86 GLY A N 1
ATOM 663 C CA . GLY A 1 86 ? -8.207 0.875 -7.064 1.00 95.12 86 GLY A CA 1
ATOM 664 C C . GLY A 1 86 ? -9.005 -0.327 -6.539 1.00 95.12 86 GLY A C 1
ATOM 665 O O . GLY A 1 86 ? -10.237 -0.277 -6.528 1.00 95.12 86 GLY A O 1
ATOM 666 N N . ALA A 1 87 ? -8.327 -1.390 -6.095 1.00 95.44 87 ALA A N 1
ATOM 667 C CA . ALA A 1 87 ? -8.944 -2.558 -5.467 1.00 95.44 87 ALA A CA 1
ATOM 668 C C . ALA A 1 87 ? -9.180 -2.392 -3.955 1.00 95.44 87 ALA A 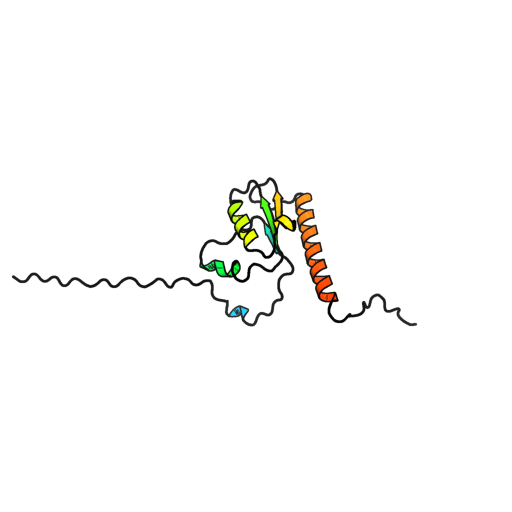C 1
ATOM 670 O O . ALA A 1 87 ? -9.861 -3.222 -3.350 1.00 95.44 87 ALA A O 1
ATOM 671 N N . CYS A 1 88 ? -8.648 -1.334 -3.343 1.00 96.00 88 CYS A N 1
ATOM 672 C CA . CYS A 1 88 ? -8.961 -0.951 -1.971 1.00 96.00 88 CYS A CA 1
ATOM 673 C C . CYS A 1 88 ? -10.247 -0.116 -1.914 1.00 96.00 88 CYS A C 1
ATOM 675 O O . CYS A 1 88 ? -10.590 0.604 -2.853 1.00 96.00 88 CYS A O 1
ATOM 677 N N . GLU A 1 89 ? -10.973 -0.214 -0.802 1.00 93.75 89 GLU A N 1
ATOM 678 C CA . GLU A 1 89 ? -12.157 0.610 -0.558 1.00 93.75 89 GLU A CA 1
ATOM 679 C C . GLU A 1 89 ? -11.775 2.084 -0.310 1.00 93.75 89 GLU A C 1
ATOM 681 O O . GLU A 1 89 ? -10.769 2.389 0.342 1.00 93.75 89 GLU A O 1
ATOM 686 N N . GLY A 1 90 ? -12.608 3.009 -0.798 1.00 90.69 90 GLY A N 1
ATOM 687 C CA . GLY A 1 90 ? -12.403 4.454 -0.661 1.00 90.69 90 GLY A CA 1
ATOM 688 C C . GLY A 1 90 ? -11.520 5.067 -1.753 1.00 90.69 90 GLY A C 1
ATOM 689 O O . GLY A 1 90 ? -11.357 4.515 -2.841 1.00 90.69 90 GLY A O 1
ATOM 690 N N . ASN A 1 91 ? -10.979 6.258 -1.486 1.00 91.62 91 ASN A N 1
ATOM 691 C CA . ASN A 1 91 ? -10.067 6.946 -2.401 1.00 91.62 91 ASN A CA 1
ATOM 692 C C . ASN A 1 91 ? -8.737 7.225 -1.698 1.00 91.62 91 ASN A C 1
ATOM 694 O O . ASN A 1 91 ? -8.578 8.255 -1.044 1.00 91.62 91 ASN A O 1
ATOM 698 N N . ALA A 1 92 ? -7.778 6.307 -1.846 1.00 91.50 92 ALA A N 1
ATOM 699 C CA . ALA A 1 92 ? -6.509 6.367 -1.124 1.00 91.50 92 ALA A CA 1
ATOM 700 C C . ALA A 1 92 ? -5.739 7.681 -1.351 1.00 91.50 92 ALA A C 1
ATOM 702 O O . ALA A 1 92 ? -5.185 8.228 -0.402 1.00 91.50 92 ALA A O 1
ATOM 703 N N . GLU A 1 93 ? -5.740 8.213 -2.575 1.00 89.00 93 GLU A N 1
ATOM 704 C CA . GLU A 1 93 ? -5.053 9.469 -2.916 1.00 89.00 93 GLU A CA 1
ATOM 705 C C . GLU A 1 93 ? -5.687 10.661 -2.180 1.00 89.00 93 GLU A C 1
ATOM 707 O O . GLU A 1 93 ? -4.997 11.427 -1.508 1.00 89.00 93 GLU A O 1
ATOM 712 N N . LYS A 1 94 ? -7.022 10.790 -2.227 1.00 90.06 94 LYS A N 1
ATOM 713 C CA . LYS A 1 94 ? -7.745 11.873 -1.532 1.00 90.06 94 LYS A CA 1
ATOM 714 C C . LYS A 1 94 ? -7.675 11.753 -0.013 1.00 90.06 94 LYS A C 1
ATOM 716 O O . LYS A 1 94 ? -7.713 12.759 0.685 1.00 90.06 94 LYS A O 1
ATOM 721 N N . GLU A 1 95 ? -7.591 10.531 0.495 1.00 90.25 95 GLU A N 1
ATOM 722 C CA . GLU A 1 95 ? -7.520 10.242 1.926 1.00 90.25 95 GLU A CA 1
ATOM 723 C C . GLU A 1 95 ? -6.086 10.301 2.474 1.00 90.25 95 GLU A C 1
ATOM 725 O O . GLU A 1 95 ? -5.877 10.026 3.654 1.00 90.25 95 GLU A O 1
ATOM 730 N N . GLY A 1 96 ? -5.090 10.643 1.647 1.00 91.25 96 GLY A N 1
ATOM 731 C CA . GLY A 1 96 ? -3.693 10.723 2.076 1.00 91.25 96 GLY A CA 1
ATOM 732 C C . GLY A 1 96 ? -3.105 9.369 2.494 1.00 91.25 96 GLY A C 1
ATOM 733 O O . GLY A 1 96 ? -2.209 9.322 3.338 1.00 91.25 96 GLY A O 1
ATOM 734 N N . LYS A 1 97 ? -3.617 8.276 1.917 1.00 95.25 97 LYS A N 1
ATOM 735 C CA . LYS A 1 97 ? -3.183 6.884 2.122 1.00 95.25 97 LYS A CA 1
ATOM 736 C C . LYS A 1 97 ? -2.206 6.407 1.039 1.00 95.25 97 LYS A C 1
ATOM 738 O O . LYS A 1 97 ? -2.030 5.203 0.852 1.00 95.25 97 LYS A O 1
ATOM 743 N N . VAL A 1 98 ? -1.569 7.335 0.331 1.00 97.06 98 VAL A N 1
ATOM 744 C CA . VAL A 1 98 ? -0.488 7.056 -0.618 1.00 97.06 98 VAL A CA 1
ATOM 745 C C . VAL A 1 98 ? 0.713 7.923 -0.253 1.00 97.06 98 VAL A C 1
ATOM 747 O O . VAL A 1 98 ? 0.585 9.132 -0.069 1.00 97.06 98 VAL A O 1
ATOM 750 N N . ILE A 1 99 ? 1.878 7.299 -0.121 1.00 96.50 99 ILE A N 1
ATOM 751 C CA . ILE A 1 99 ? 3.158 7.948 0.148 1.00 96.50 99 ILE A CA 1
ATOM 752 C C . ILE A 1 99 ? 4.088 7.649 -1.019 1.00 96.50 99 ILE A C 1
ATOM 754 O O . ILE A 1 99 ? 4.369 6.487 -1.302 1.00 96.50 99 ILE A O 1
ATOM 758 N N . TRP A 1 100 ? 4.610 8.703 -1.638 1.00 95.75 100 TRP A N 1
ATOM 759 C CA . TRP A 1 100 ? 5.592 8.610 -2.712 1.00 95.75 100 TRP A CA 1
ATOM 760 C C . TRP A 1 100 ? 6.989 8.928 -2.193 1.00 95.75 100 TRP A C 1
ATOM 762 O O . TRP A 1 100 ? 7.196 9.962 -1.552 1.00 95.75 100 TRP A O 1
ATOM 772 N N . HIS A 1 101 ? 7.958 8.065 -2.486 1.00 95.12 101 HIS A N 1
ATOM 773 C CA . HIS A 1 101 ? 9.375 8.335 -2.250 1.00 95.12 101 HIS A CA 1
ATOM 774 C C . HIS A 1 101 ? 10.150 8.358 -3.576 1.00 95.12 101 HIS A C 1
ATOM 776 O O . HIS A 1 101 ? 9.810 7.612 -4.491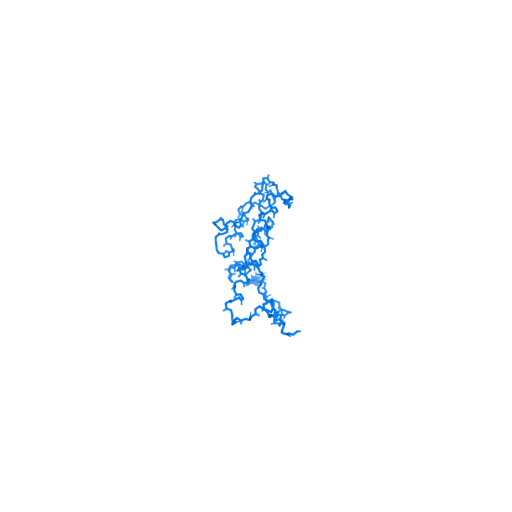 1.00 95.12 101 HIS A O 1
ATOM 782 N N . PRO A 1 102 ? 11.230 9.152 -3.707 1.00 94.62 102 PRO A N 1
ATOM 783 C CA . PRO A 1 102 ? 11.976 9.309 -4.960 1.00 94.62 102 PRO A CA 1
ATOM 784 C C . PRO A 1 102 ? 12.889 8.107 -5.264 1.00 94.62 102 PRO A C 1
ATOM 786 O O . PRO A 1 102 ? 13.876 8.234 -5.978 1.00 94.62 102 PRO A O 1
ATOM 789 N N . GLY A 1 103 ? 12.622 6.955 -4.650 1.00 92.56 103 GLY A N 1
ATOM 790 C CA . GLY A 1 103 ? 13.450 5.760 -4.729 1.00 92.56 103 GLY A CA 1
ATOM 791 C C . GLY A 1 103 ? 12.898 4.709 -5.686 1.00 92.56 103 GLY A C 1
ATOM 792 O O . GLY A 1 103 ? 11.782 4.843 -6.182 1.00 92.56 103 GLY A O 1
ATOM 793 N N . GLY A 1 104 ? 13.690 3.657 -5.907 1.00 94.00 104 GLY A N 1
ATOM 794 C CA . GLY A 1 104 ? 13.251 2.439 -6.590 1.00 94.00 104 GLY A CA 1
ATOM 795 C C . GLY A 1 104 ? 12.553 1.447 -5.656 1.00 94.00 104 GLY A C 1
ATOM 796 O O . GLY A 1 104 ? 11.889 1.844 -4.704 1.00 94.00 104 GLY A O 1
ATOM 797 N N . HIS A 1 105 ? 12.754 0.150 -5.892 1.00 93.00 105 HIS A N 1
ATOM 798 C CA . HIS A 1 105 ? 12.139 -0.930 -5.114 1.00 93.00 105 HIS A CA 1
ATOM 799 C C . HIS A 1 105 ? 12.861 -1.185 -3.778 1.00 93.00 105 HIS A C 1
ATOM 801 O O . HIS A 1 105 ? 13.654 -2.119 -3.647 1.00 93.00 105 HIS A O 1
ATOM 807 N N . PHE A 1 106 ? 12.639 -0.333 -2.778 1.00 91.88 106 PHE A N 1
ATOM 808 C CA . PHE A 1 106 ? 13.180 -0.533 -1.431 1.00 91.88 106 PHE A CA 1
ATOM 809 C C . PHE A 1 106 ? 12.259 0.042 -0.358 1.00 91.88 106 PHE A C 1
ATOM 811 O O . PHE A 1 106 ? 11.398 0.871 -0.635 1.00 91.88 106 PHE A O 1
ATOM 818 N N . LEU A 1 107 ? 12.470 -0.372 0.892 1.00 93.38 107 LEU A N 1
ATOM 819 C CA . LEU A 1 107 ? 11.703 0.123 2.031 1.00 93.38 107 LEU A CA 1
ATOM 820 C C . LEU A 1 107 ? 12.289 1.459 2.528 1.00 93.38 107 LEU A C 1
ATOM 822 O O . LEU A 1 107 ? 13.412 1.472 3.043 1.00 93.38 107 LEU A O 1
ATOM 826 N N . PRO A 1 108 ? 11.578 2.593 2.387 1.00 92.75 108 PRO A N 1
ATOM 827 C CA . PRO A 1 108 ? 12.109 3.887 2.784 1.00 92.75 108 PRO A CA 1
ATOM 828 C C . PRO A 1 108 ? 12.244 3.996 4.308 1.00 92.75 108 PRO A C 1
ATOM 830 O O . PRO A 1 108 ? 11.280 3.816 5.048 1.00 92.75 108 PRO A O 1
ATOM 833 N N . SER A 1 109 ? 13.442 4.349 4.776 1.00 91.88 109 SER A N 1
ATOM 834 C CA . SER A 1 109 ? 13.774 4.511 6.203 1.00 91.88 109 SER A CA 1
ATOM 835 C C . SER A 1 109 ? 13.914 5.972 6.645 1.00 91.88 109 SER A C 1
ATOM 837 O O . SER A 1 109 ? 14.233 6.259 7.798 1.00 91.88 109 SER A O 1
ATOM 839 N N . GLN A 1 110 ? 13.698 6.921 5.733 1.00 94.00 110 GLN A N 1
ATOM 840 C CA . GLN A 1 110 ? 13.822 8.347 6.025 1.00 94.00 110 GLN A CA 1
ATOM 841 C C . GLN A 1 110 ? 12.617 8.823 6.847 1.00 94.00 110 GLN A C 1
ATOM 843 O O . GLN A 1 110 ? 11.486 8.391 6.611 1.00 94.00 110 GLN A O 1
ATOM 848 N N . ARG A 1 111 ? 12.861 9.749 7.785 1.00 93.75 111 ARG A N 1
ATOM 849 C CA . ARG A 1 111 ? 11.850 10.231 8.744 1.00 93.75 111 ARG A CA 1
ATOM 850 C C . ARG A 1 111 ? 10.501 10.609 8.116 1.00 93.75 111 ARG A C 1
ATOM 852 O O . ARG A 1 111 ? 9.509 10.102 8.619 1.00 93.75 111 ARG A O 1
ATOM 859 N N . PRO A 1 112 ? 10.421 11.370 7.004 1.00 92.50 112 PRO A N 1
ATOM 860 C CA . PRO A 1 112 ? 9.124 11.772 6.450 1.00 92.50 112 PRO A CA 1
ATOM 861 C C . PRO A 1 112 ? 8.199 10.593 6.105 1.00 92.50 112 PRO A C 1
ATOM 863 O O . PRO A 1 112 ? 6.988 10.667 6.304 1.00 92.50 112 PRO A O 1
ATOM 866 N N . TYR A 1 113 ? 8.764 9.484 5.622 1.00 94.00 113 TYR A N 1
ATOM 867 C CA . TYR A 1 113 ? 7.997 8.295 5.239 1.00 94.00 113 TYR A CA 1
ATOM 868 C C . TYR A 1 113 ? 7.586 7.465 6.454 1.00 94.00 113 TYR A C 1
ATOM 870 O O . TYR A 1 113 ? 6.460 6.969 6.514 1.00 94.00 113 TYR A O 1
ATOM 878 N N . LEU A 1 114 ? 8.479 7.362 7.443 1.00 95.44 114 LEU A N 1
ATOM 879 C CA . LEU A 1 114 ? 8.177 6.721 8.721 1.00 95.44 114 LEU A CA 1
ATOM 880 C C . LEU A 1 114 ? 7.088 7.485 9.479 1.00 95.44 114 LEU A C 1
ATOM 882 O O . LEU A 1 114 ? 6.150 6.870 9.975 1.00 95.44 114 LEU A O 1
ATOM 886 N N . ASP A 1 115 ? 7.162 8.814 9.510 1.00 96.00 115 ASP A N 1
ATOM 887 C CA . ASP A 1 115 ? 6.170 9.670 10.159 1.00 96.00 115 ASP A CA 1
ATOM 888 C C . ASP A 1 115 ? 4.793 9.521 9.497 1.00 96.00 115 ASP A C 1
ATOM 890 O O . ASP A 1 115 ? 3.780 9.413 10.191 1.00 96.00 115 ASP A O 1
ATOM 894 N N . GLY A 1 116 ? 4.747 9.428 8.163 1.00 95.50 116 GLY A N 1
ATOM 895 C CA . GLY A 1 116 ? 3.519 9.134 7.421 1.00 95.50 116 GLY A CA 1
ATOM 896 C C . GLY A 1 116 ? 2.912 7.773 7.783 1.00 95.50 116 GLY A C 1
ATOM 897 O O . GLY A 1 116 ? 1.707 7.683 8.033 1.00 95.50 116 GLY A O 1
ATOM 898 N N . ALA A 1 117 ? 3.741 6.730 7.887 1.00 96.19 117 ALA A N 1
ATOM 899 C CA . ALA A 1 117 ? 3.305 5.404 8.325 1.00 96.19 117 ALA A CA 1
ATOM 900 C C . ALA A 1 117 ? 2.790 5.413 9.774 1.00 96.19 117 ALA A C 1
ATOM 902 O O . ALA A 1 117 ? 1.711 4.892 10.053 1.00 96.19 117 ALA A O 1
ATOM 903 N N . ILE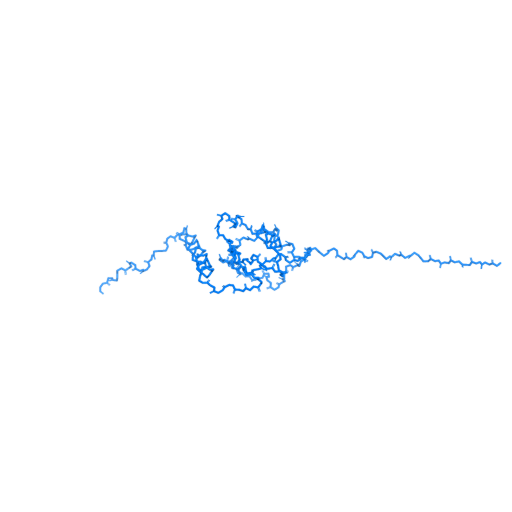 A 1 118 ? 3.513 6.060 10.691 1.00 96.56 118 ILE A N 1
ATOM 904 C CA . ILE A 1 118 ? 3.110 6.199 12.097 1.00 96.56 118 ILE A CA 1
ATOM 905 C C . ILE A 1 118 ? 1.781 6.950 12.208 1.00 96.56 118 ILE A C 1
ATOM 907 O O . ILE A 1 118 ? 0.898 6.517 12.952 1.00 96.56 118 ILE A O 1
ATOM 911 N N . ARG A 1 119 ? 1.615 8.053 11.465 1.00 96.81 119 ARG A N 1
ATOM 912 C CA . ARG A 1 119 ? 0.365 8.822 11.423 1.00 96.81 119 ARG A CA 1
ATOM 913 C C . ARG A 1 119 ? -0.806 7.932 11.014 1.00 96.81 119 ARG A C 1
ATOM 915 O O . ARG A 1 119 ? -1.800 7.873 11.730 1.00 96.81 119 ARG A O 1
ATOM 922 N N . PHE A 1 120 ? -0.657 7.194 9.918 1.00 96.94 120 PHE A N 1
ATOM 923 C CA . PHE A 1 120 ? -1.692 6.289 9.423 1.00 96.94 120 PHE A CA 1
ATOM 924 C C . PHE A 1 120 ? -2.078 5.211 10.448 1.00 96.94 120 PHE A C 1
ATOM 926 O O . PHE A 1 120 ? -3.265 4.959 10.669 1.00 96.94 120 PHE A O 1
ATOM 933 N N . VAL A 1 121 ? -1.092 4.599 11.113 1.00 96.75 121 VAL A N 1
ATOM 934 C CA . VAL A 1 121 ? -1.345 3.591 12.154 1.00 96.75 121 VAL A CA 1
ATOM 935 C C . VAL A 1 121 ? -2.145 4.190 13.308 1.00 96.75 121 VAL A C 1
ATOM 937 O O . VAL A 1 121 ? -3.148 3.605 13.720 1.00 96.75 121 VAL A O 1
ATOM 940 N N . LYS A 1 122 ? -1.747 5.367 13.808 1.00 96.12 122 LYS A N 1
ATOM 941 C CA . LYS A 1 122 ? -2.463 6.061 14.890 1.00 96.12 122 LYS A CA 1
ATOM 942 C C . LYS A 1 122 ? -3.914 6.348 14.507 1.00 96.12 122 LYS A C 1
ATOM 944 O O . LYS A 1 122 ? -4.818 5.976 15.251 1.00 96.12 122 LYS A O 1
ATOM 949 N N . GLU A 1 123 ? -4.147 6.900 13.318 1.00 94.88 123 GLU A N 1
ATOM 950 C CA . GLU A 1 123 ? -5.496 7.190 12.820 1.00 94.88 123 GLU A CA 1
ATOM 951 C C . GLU A 1 123 ? -6.373 5.931 12.731 1.00 94.88 123 GLU A C 1
ATOM 953 O O . GLU A 1 123 ? -7.546 5.961 13.113 1.00 94.88 123 GLU A O 1
ATOM 958 N N . CYS A 1 124 ? -5.824 4.805 12.264 1.00 94.38 124 CYS A N 1
ATOM 959 C CA . CYS A 1 124 ? -6.564 3.544 12.193 1.00 94.38 124 CYS A CA 1
ATOM 960 C C . CYS A 1 124 ? -6.929 3.014 13.587 1.00 94.38 124 CYS A C 1
ATOM 962 O O . CYS A 1 124 ? -8.051 2.551 13.801 1.00 94.38 124 CYS A O 1
ATOM 964 N N . LEU A 1 125 ? -6.013 3.110 14.555 1.00 93.38 125 LEU A N 1
ATOM 965 C CA . LEU A 1 125 ? -6.260 2.668 15.930 1.00 93.38 125 LEU A CA 1
ATOM 966 C C . LEU A 1 125 ? -7.283 3.553 16.654 1.00 93.38 125 LEU A C 1
ATOM 968 O O . LEU A 1 125 ? -8.149 3.036 17.362 1.00 93.38 125 LEU A O 1
ATOM 972 N N . GLU A 1 126 ? -7.242 4.867 16.439 1.00 92.56 126 GLU A N 1
ATOM 973 C CA . GLU A 1 126 ? -8.219 5.805 17.000 1.00 92.56 126 GLU A CA 1
ATOM 974 C C . GLU A 1 126 ? -9.630 5.578 16.447 1.00 92.56 126 GLU A C 1
ATOM 976 O O . GLU A 1 126 ? -10.607 5.648 17.198 1.00 92.56 126 GLU A O 1
ATOM 981 N N . ARG A 1 127 ? -9.757 5.270 15.148 1.00 85.00 127 ARG A N 1
ATOM 982 C CA . ARG A 1 127 ? -11.046 4.921 14.527 1.00 85.00 127 ARG A CA 1
ATOM 983 C C . ARG A 1 127 ? -11.656 3.685 15.183 1.00 85.00 127 ARG A C 1
ATOM 985 O O . ARG A 1 127 ? -12.819 3.728 15.570 1.00 85.00 127 ARG A O 1
ATOM 992 N N . VAL A 1 128 ? -10.861 2.632 15.389 1.00 80.00 128 VAL A N 1
ATOM 993 C CA . VAL A 1 128 ? -11.311 1.406 16.070 1.00 80.00 128 VAL A CA 1
ATOM 994 C C . VAL A 1 128 ? -11.748 1.698 17.511 1.00 80.00 128 VAL A C 1
ATOM 996 O O . VAL A 1 128 ? -12.792 1.213 17.945 1.00 80.00 128 VAL A O 1
ATOM 999 N N . GLY A 1 129 ? -11.001 2.533 18.243 1.00 73.31 129 GLY A N 1
ATOM 1000 C CA . GLY A 1 129 ? -11.360 2.936 19.607 1.00 73.31 129 GLY A CA 1
ATOM 1001 C C . GLY A 1 129 ? -12.683 3.709 19.692 1.00 73.31 129 GLY A C 1
ATOM 1002 O O . GLY A 1 129 ? -13.468 3.492 20.614 1.00 73.31 129 GLY A O 1
ATOM 1003 N N . LYS A 1 130 ? -12.975 4.572 18.710 1.00 71.12 130 LYS A N 1
ATOM 1004 C CA . LYS A 1 130 ? -14.252 5.304 18.618 1.00 71.12 130 LYS A CA 1
ATOM 1005 C C . LYS A 1 130 ? -15.421 4.387 18.247 1.00 71.12 130 LYS A C 1
ATOM 1007 O O . LYS A 1 130 ? -16.491 4.523 18.828 1.00 71.12 130 LYS A O 1
ATOM 1012 N N . SER A 1 131 ? -15.213 3.422 17.349 1.00 60.72 131 SER A N 1
ATOM 1013 C CA . SER A 1 131 ? -16.228 2.413 17.014 1.00 60.72 131 SER A CA 1
ATOM 1014 C C . SER A 1 131 ? -16.604 1.537 18.214 1.00 60.72 131 SER A C 1
ATOM 1016 O O . SER A 1 131 ? -17.767 1.178 18.352 1.00 60.72 131 SER A O 1
ATOM 1018 N N . SER A 1 132 ? -15.649 1.240 19.106 1.00 56.34 132 SER A N 1
ATOM 1019 C CA . SER A 1 132 ? -15.898 0.451 20.322 1.00 56.34 132 SER A CA 1
ATOM 1020 C C . SER A 1 132 ? -16.608 1.243 21.431 1.00 56.34 132 SER A C 1
ATOM 1022 O O . SER A 1 132 ? -17.353 0.657 22.207 1.00 56.34 132 SER A O 1
ATOM 1024 N N . ARG A 1 133 ? -16.419 2.571 21.497 1.00 50.91 133 ARG A N 1
ATOM 1025 C CA . ARG A 1 133 ? -17.066 3.467 22.481 1.00 50.91 133 ARG A CA 1
ATOM 1026 C C . ARG A 1 133 ? -18.531 3.806 22.182 1.00 50.91 133 ARG A C 1
ATOM 1028 O O . ARG A 1 133 ? -19.195 4.362 23.045 1.00 50.91 133 ARG A O 1
ATOM 1035 N N . ASN A 1 134 ? -19.027 3.471 20.991 1.00 47.28 134 ASN A N 1
ATOM 1036 C CA . ASN A 1 134 ? -20.451 3.572 20.649 1.00 47.28 134 ASN A CA 1
ATOM 1037 C C . ASN A 1 134 ? -21.242 2.281 20.980 1.00 47.28 134 ASN A C 1
ATOM 1039 O O . ASN A 1 134 ? -22.420 2.192 20.640 1.00 47.28 134 ASN A O 1
ATOM 1043 N N . GLY A 1 135 ? -20.614 1.283 21.621 1.00 48.53 135 GLY A N 1
ATOM 1044 C CA . GLY A 1 135 ? -21.305 0.234 22.390 1.00 48.53 135 GLY A CA 1
ATOM 1045 C C . GLY A 1 135 ? -21.712 0.745 23.783 1.00 48.53 135 GLY A C 1
ATOM 1046 O O . GLY A 1 135 ? -21.333 1.867 24.124 1.00 48.53 135 GLY A O 1
ATOM 1047 N N . PRO A 1 136 ? -22.496 -0.011 24.585 1.00 39.34 136 PRO A N 1
ATOM 1048 C CA . PRO A 1 136 ? -22.943 0.458 25.896 1.00 39.34 136 PRO A CA 1
ATOM 1049 C C . PRO A 1 136 ? -21.726 0.877 26.721 1.00 39.34 136 PRO A C 1
ATOM 1051 O O . PRO A 1 136 ? -20.726 0.166 26.766 1.00 39.34 136 PRO A O 1
ATOM 1054 N N . VAL A 1 137 ? -21.811 2.081 27.282 1.00 46.22 137 VAL A N 1
ATOM 1055 C CA . VAL A 1 137 ? -20.733 2.770 27.987 1.00 46.22 137 VAL A CA 1
ATOM 1056 C C . VAL A 1 137 ? -20.235 1.886 29.131 1.00 46.22 137 VAL A C 1
ATOM 1058 O O . VAL A 1 137 ? -20.874 1.815 30.175 1.00 46.22 137 VAL A O 1
ATOM 1061 N N . GLU A 1 138 ? -19.105 1.206 28.940 1.00 50.81 138 GLU A N 1
ATOM 1062 C CA . GLU A 1 138 ? -18.320 0.709 30.065 1.00 50.81 138 GLU A CA 1
ATOM 1063 C C . GLU A 1 138 ? -17.564 1.901 30.649 1.00 50.81 138 GLU A C 1
ATOM 1065 O O . GLU A 1 138 ? -16.715 2.529 30.007 1.00 50.81 138 GLU A O 1
ATOM 1070 N N . GLU A 1 139 ? -17.980 2.257 31.857 1.00 49.81 139 GLU A N 1
ATOM 1071 C CA . GLU A 1 139 ? -17.434 3.313 32.692 1.00 49.81 139 GLU A CA 1
ATOM 1072 C C . GLU A 1 139 ? -15.920 3.107 32.869 1.00 49.81 139 GLU A C 1
ATOM 1074 O O . GLU A 1 139 ? -15.449 2.014 33.193 1.00 49.81 139 GLU A O 1
ATOM 1079 N N . LYS A 1 140 ? -15.125 4.150 32.602 1.00 46.78 140 LYS A N 1
ATOM 1080 C CA . LYS A 1 140 ? -13.675 4.114 32.812 1.00 46.78 140 LYS A CA 1
ATOM 1081 C C . LYS A 1 140 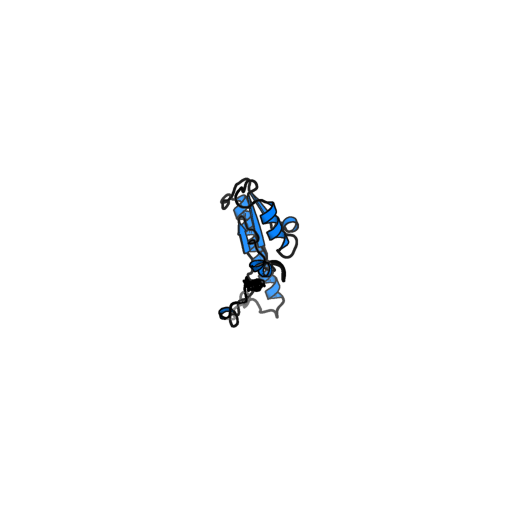? -13.404 3.908 34.302 1.00 46.78 140 LYS A C 1
ATOM 1083 O O . LYS A 1 140 ? -13.615 4.809 35.101 1.00 46.78 140 LYS A O 1
ATOM 1088 N N . VAL A 1 141 ? -12.837 2.754 34.643 1.00 57.06 141 VAL A N 1
ATOM 1089 C CA . VAL A 1 141 ? -12.406 2.379 36.007 1.00 57.06 141 VAL A CA 1
ATOM 1090 C C . VAL A 1 141 ? -11.350 3.337 36.598 1.00 57.06 141 VAL A C 1
ATOM 1092 O O . VAL A 1 141 ? -11.009 3.242 37.769 1.00 57.06 141 VAL A O 1
ATOM 1095 N N . GLU A 1 142 ? -10.821 4.264 35.794 1.00 59.28 142 GLU A N 1
ATOM 1096 C CA . GLU A 1 142 ? -9.820 5.262 36.194 1.00 59.28 142 GLU A CA 1
ATOM 1097 C C . GLU A 1 142 ? -10.402 6.396 37.061 1.00 59.28 142 GLU A C 1
ATOM 1099 O O . GLU A 1 142 ? -9.633 7.058 37.751 1.00 59.28 142 GLU A O 1
ATOM 1104 N N . ASP A 1 143 ? -11.730 6.577 37.072 1.00 58.94 143 ASP A N 1
ATOM 1105 C CA . ASP A 1 143 ? -12.418 7.631 37.840 1.00 58.94 143 ASP A CA 1
ATOM 1106 C C . ASP A 1 143 ? -13.179 7.089 39.072 1.00 58.94 143 ASP A C 1
ATOM 1108 O O . ASP A 1 143 ? -13.905 7.830 39.736 1.00 58.94 143 ASP A O 1
ATOM 1112 N N . MET A 1 144 ? -13.024 5.801 39.415 1.00 63.50 144 MET A N 1
ATOM 1113 C CA . MET A 1 144 ? -13.546 5.267 40.678 1.00 63.50 144 MET A CA 1
ATOM 1114 C C . MET A 1 144 ? -12.661 5.747 41.834 1.00 63.50 144 MET A C 1
ATOM 1116 O O . MET A 1 144 ? -11.679 5.096 42.191 1.00 63.50 144 MET A O 1
ATOM 1120 N N . GLU A 1 145 ? -12.999 6.900 42.420 1.00 66.25 145 GLU A N 1
ATOM 1121 C CA . GLU A 1 145 ? -12.459 7.314 43.718 1.00 66.25 145 GLU A CA 1
ATOM 1122 C C . GLU A 1 145 ? -12.698 6.183 44.727 1.00 66.25 145 GLU A C 1
ATOM 1124 O O . GLU A 1 145 ? -13.838 5.859 45.058 1.00 66.25 145 GLU A O 1
ATOM 1129 N N . MET A 1 146 ? -11.611 5.550 45.178 1.00 55.62 146 MET A N 1
ATOM 1130 C CA . MET A 1 146 ? -11.635 4.506 46.200 1.00 55.62 146 MET A CA 1
ATOM 1131 C C . MET A 1 146 ? -12.150 5.122 47.503 1.00 55.62 146 MET A C 1
ATOM 1133 O O . MET A 1 146 ? -11.464 5.980 48.068 1.00 55.62 146 MET A O 1
ATOM 1137 N N . PRO A 1 147 ? -13.330 4.721 48.003 1.00 68.19 147 PRO A N 1
ATOM 1138 C CA . PRO A 1 147 ? -13.757 5.184 49.299 1.00 68.19 147 PRO A CA 1
ATOM 1139 C C . PRO A 1 147 ? -12.948 4.447 50.378 1.00 68.19 147 PRO A C 1
ATOM 1141 O O . PRO A 1 147 ? -12.797 3.224 50.320 1.00 68.19 147 PRO A O 1
ATOM 1144 N N . PHE A 1 148 ? -12.520 5.248 51.361 1.00 55.38 148 PHE A N 1
ATOM 1145 C CA . PHE A 1 148 ? -11.888 4.945 52.658 1.00 55.38 148 PHE A CA 1
ATOM 1146 C C . PHE A 1 148 ? -10.361 4.764 52.673 1.00 55.38 148 PHE A C 1
ATOM 1148 O O . PHE A 1 148 ? -9.853 3.701 52.256 1.00 55.38 148 PHE A O 1
#